Protein AF-A0A8B2U2T0-F1 (afdb_monomer)

Nearest 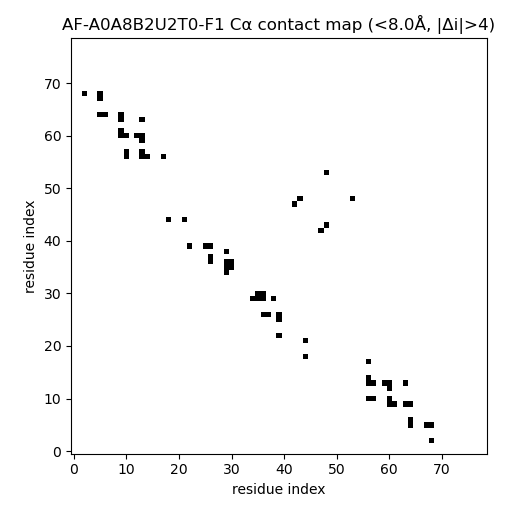PDB structures (foldseek):
  7vyi-assembly1_g  TM=4.516E-01  e=1.057E+00  Sus scrofa
  7zd6-assembly1_o  TM=4.540E-01  e=4.623E+00  Ovis aries
  7zdm-assembly1_o  TM=4.568E-01  e=9.091E+00  Ovis aries

Mean predicted aligned error: 5.34 Å

Radius of gyration: 16.82 Å; Cα contacts (8 Å, |Δi|>4): 36; chains: 1; bounding box: 48×22×39 Å

Solvent-accessible surface area (backbone atoms only — not comparable to full-atom values): 4489 Å² total; per-residue (Å²): 110,74,67,60,51,44,51,52,49,17,49,52,48,25,50,50,54,53,48,53,52,50,51,50,53,50,36,52,51,19,57,76,67,75,42,64,61,80,76,66,76,66,62,49,70,75,75,65,63,52,76,65,57,55,51,51,36,52,52,47,14,52,53,47,31,53,56,52,49,51,54,48,63,76,67,45,93,88,118

pLDDT: mean 88.66, std 8.51, range [53.31, 96.25]

Secondary structure (DSSP, 8-state):
-HHHHHHHHHHHHHHHHHHHHHHHHHHHHHHHTT--TT---HHHHHHS--HHHHHHHHHHHHHHHHHHHHHHHHT-TT-

Organism: NCBI:txid739

Sequence (79 aa):
MKVICLILFSLLSSVFVSFTMFLLAKFMYNIENNMPTFDIDLVSFFVQKTAKEIKMIIFLSVIIFVVFYMYYKKNDPLQ

Foldseek 3Di:
DVLVVLLVVLLVVLLVVLLVVLLVVQQVVCVVVVHDSPPDDPVCSVPVDDPVSVVSSVVSSVVSSVVVVVVCVVPPPVD

Structure (mmCIF, N/CA/C/O backbone):
data_AF-A0A8B2U2T0-F1
#
_entry.id   AF-A0A8B2U2T0-F1
#
loop_
_atom_site.group_PDB
_atom_site.id
_atom_site.type_symbol
_atom_site.label_atom_id
_atom_site.label_alt_id
_atom_site.label_comp_id
_atom_site.label_asym_id
_atom_site.label_entity_id
_atom_site.label_seq_id
_atom_site.pdbx_PDB_ins_code
_atom_site.Cartn_x
_atom_site.Cartn_y
_atom_site.Cartn_z
_atom_site.occupancy
_atom_site.B_iso_or_equiv
_atom_site.auth_seq_id
_atom_site.auth_comp_id
_atom_site.auth_asym_id
_atom_site.auth_atom_id
_atom_site.pdbx_PDB_model_num
ATOM 1 N N . MET A 1 1 ? 20.291 0.814 -8.663 1.00 62.97 1 MET A N 1
ATOM 2 C CA . MET A 1 1 ? 19.321 1.935 -8.675 1.00 62.97 1 MET A CA 1
ATOM 3 C C . MET A 1 1 ? 17.965 1.522 -9.243 1.00 62.97 1 MET A C 1
ATOM 5 O O . MET A 1 1 ? 17.022 1.459 -8.471 1.00 62.97 1 MET A O 1
ATOM 9 N N . LYS A 1 2 ? 17.852 1.151 -10.529 1.00 78.25 2 LYS A N 1
ATOM 10 C CA . LYS A 1 2 ? 16.551 0.904 -11.190 1.00 78.25 2 LYS A CA 1
ATOM 11 C C . LYS A 1 2 ? 15.650 -0.148 -10.509 1.00 78.25 2 LYS A C 1
ATOM 13 O O . LYS A 1 2 ? 14.470 0.105 -10.311 1.00 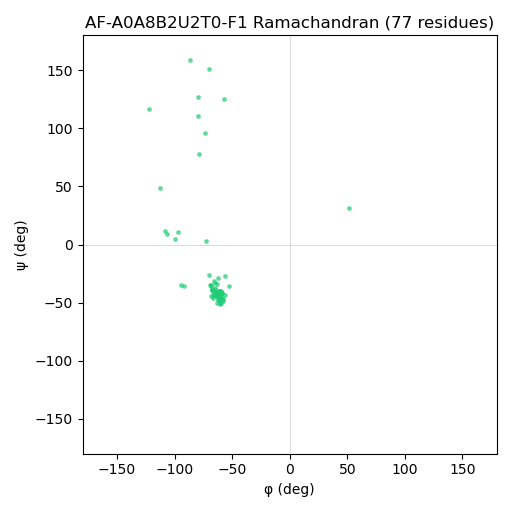78.25 2 LYS A O 1
ATOM 18 N N . VAL A 1 3 ? 16.205 -1.282 -10.065 1.00 85.94 3 VAL A N 1
ATOM 19 C CA . VAL A 1 3 ? 15.433 -2.329 -9.354 1.00 85.94 3 VAL A CA 1
ATOM 20 C C . VAL A 1 3 ? 14.951 -1.862 -7.975 1.00 85.94 3 VAL A C 1
ATOM 22 O O . VAL A 1 3 ? 13.820 -2.141 -7.596 1.00 85.94 3 VAL A O 1
ATOM 25 N N . ILE A 1 4 ? 15.768 -1.098 -7.244 1.00 89.12 4 ILE A N 1
ATOM 26 C CA . ILE A 1 4 ? 15.384 -0.530 -5.940 1.00 89.12 4 ILE A CA 1
ATOM 27 C C . ILE A 1 4 ? 14.215 0.446 -6.121 1.00 89.12 4 ILE A C 1
ATOM 29 O O . ILE A 1 4 ? 13.265 0.407 -5.346 1.00 89.12 4 ILE A O 1
ATOM 33 N N . CYS A 1 5 ? 14.235 1.262 -7.181 1.00 89.62 5 CYS A N 1
ATOM 34 C CA . CYS A 1 5 ? 13.112 2.136 -7.523 1.00 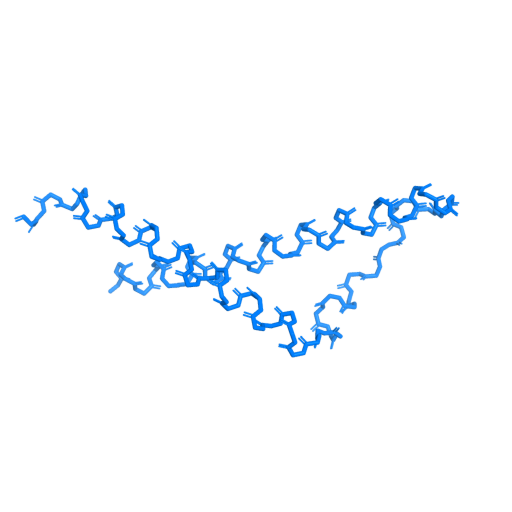89.62 5 CYS A CA 1
ATOM 35 C C . CYS A 1 5 ? 11.829 1.341 -7.801 1.00 89.62 5 CYS A C 1
ATOM 37 O O . CYS A 1 5 ? 10.772 1.742 -7.330 1.00 89.62 5 CYS A O 1
ATOM 39 N N . LEU A 1 6 ? 11.914 0.200 -8.495 1.00 91.81 6 LEU A N 1
ATOM 40 C CA . LEU A 1 6 ? 10.757 -0.675 -8.722 1.00 91.81 6 LEU A CA 1
ATOM 41 C C . LEU A 1 6 ? 10.210 -1.263 -7.417 1.00 91.81 6 LEU A C 1
ATOM 43 O O . LEU A 1 6 ? 8.995 -1.308 -7.236 1.00 91.81 6 LEU A O 1
ATOM 47 N N . ILE A 1 7 ? 11.081 -1.676 -6.493 1.00 93.44 7 ILE A N 1
ATOM 48 C CA . ILE A 1 7 ? 10.669 -2.191 -5.178 1.00 93.44 7 ILE A CA 1
ATOM 49 C C . ILE A 1 7 ? 9.949 -1.098 -4.379 1.00 93.44 7 ILE A C 1
ATOM 51 O O . ILE A 1 7 ? 8.835 -1.318 -3.906 1.00 93.44 7 ILE A O 1
ATOM 55 N N . LEU A 1 8 ? 10.549 0.092 -4.275 1.00 94.38 8 LEU A N 1
ATOM 56 C CA . LEU A 1 8 ? 9.957 1.230 -3.565 1.00 94.38 8 LEU A CA 1
ATOM 57 C C . LEU A 1 8 ? 8.625 1.652 -4.190 1.00 94.38 8 LEU A C 1
ATOM 59 O O . LEU A 1 8 ? 7.646 1.843 -3.476 1.00 94.38 8 LEU A O 1
ATOM 63 N N . PHE A 1 9 ? 8.568 1.735 -5.520 1.00 93.88 9 PHE A N 1
ATOM 64 C CA . PHE A 1 9 ? 7.345 2.045 -6.255 1.00 93.88 9 PHE A CA 1
ATOM 65 C C . PHE A 1 9 ? 6.239 1.023 -5.982 1.00 93.88 9 PHE A C 1
ATOM 67 O O . PHE A 1 9 ? 5.091 1.402 -5.758 1.00 93.88 9 PHE A O 1
ATOM 74 N N . SER A 1 10 ? 6.578 -0.265 -5.959 1.00 95.44 10 SER A N 1
ATOM 75 C CA . SER A 1 10 ? 5.605 -1.337 -5.733 1.00 95.44 10 SER A CA 1
ATOM 76 C C . SER A 1 10 ? 5.046 -1.318 -4.309 1.00 95.44 10 SER A C 1
ATOM 78 O O . SER A 1 10 ? 3.845 -1.506 -4.126 1.00 95.44 10 SER A O 1
ATOM 80 N N . LEU A 1 11 ? 5.893 -1.030 -3.314 1.00 95.00 11 LEU A N 1
ATOM 81 C CA . LEU A 1 11 ? 5.483 -0.843 -1.918 1.00 95.00 11 LEU A CA 1
ATOM 82 C C . LEU A 1 11 ? 4.612 0.408 -1.732 1.00 95.00 11 LEU A C 1
ATOM 84 O O . LEU A 1 11 ? 3.593 0.358 -1.052 1.00 95.00 11 LEU A O 1
ATOM 88 N N . LEU A 1 12 ? 4.981 1.535 -2.343 1.00 95.00 12 LEU A N 1
ATOM 89 C CA . LEU A 1 12 ? 4.192 2.770 -2.262 1.00 95.00 12 LEU A CA 1
ATOM 90 C C . LEU A 1 12 ? 2.830 2.609 -2.943 1.00 95.00 12 LEU A C 1
ATOM 92 O O . LEU A 1 12 ? 1.805 3.003 -2.389 1.00 95.00 12 LEU A O 1
ATOM 96 N N . SER A 1 13 ? 2.812 1.982 -4.119 1.00 95.50 13 SER A N 1
ATOM 97 C CA . SER A 1 13 ? 1.589 1.768 -4.893 1.00 95.50 13 SER A CA 1
ATOM 98 C C . SER A 1 13 ? 0.615 0.841 -4.172 1.00 95.50 13 SER A C 1
ATOM 100 O O . SER A 1 13 ? -0.582 1.108 -4.153 1.00 95.50 13 SER A O 1
ATOM 102 N N . SER A 1 14 ? 1.096 -0.226 -3.533 1.00 95.38 14 SER A N 1
ATOM 103 C CA . SER A 1 14 ? 0.231 -1.149 -2.790 1.00 95.38 14 SER A CA 1
ATOM 104 C C . SER A 1 14 ? -0.386 -0.505 -1.544 1.00 95.38 14 SER A C 1
ATOM 106 O O . SER A 1 14 ? -1.568 -0.724 -1.262 1.00 95.38 14 SER A O 1
ATOM 108 N N . VAL A 1 15 ? 0.375 0.327 -0.823 1.00 93.56 15 VAL A N 1
ATOM 109 C CA . VAL A 1 15 ? -0.136 1.123 0.302 1.00 93.56 15 VAL A CA 1
ATOM 110 C C . VAL A 1 15 ? -1.191 2.106 -0.195 1.00 93.56 15 VAL A C 1
ATOM 112 O O . VAL A 1 15 ? -2.258 2.194 0.409 1.00 93.56 15 VAL A O 1
ATOM 115 N N . PHE A 1 16 ? -0.939 2.780 -1.321 1.00 94.88 16 PHE A N 1
ATOM 116 C CA . PHE A 1 16 ? -1.887 3.718 -1.920 1.00 94.88 16 PHE A CA 1
ATOM 117 C C . PHE A 1 16 ? -3.194 3.034 -2.340 1.00 94.88 16 PHE A C 1
ATOM 119 O O . PHE A 1 16 ? -4.268 3.487 -1.960 1.00 94.88 16 PHE A O 1
ATOM 126 N N . 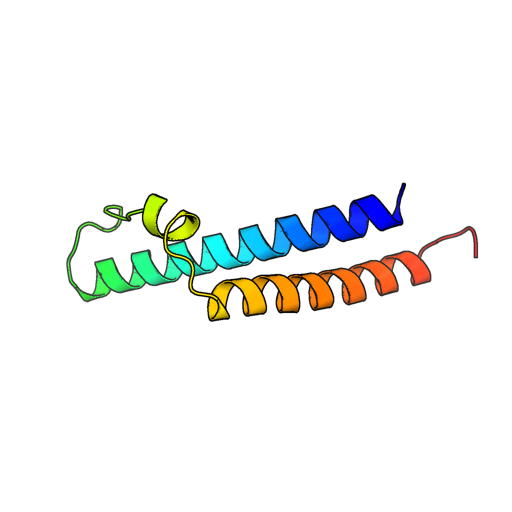VAL A 1 17 ? -3.118 1.897 -3.039 1.00 94.75 17 VAL A N 1
ATOM 127 C CA . VAL A 1 17 ? -4.299 1.098 -3.419 1.00 94.75 17 VAL A CA 1
ATOM 128 C C . VAL A 1 17 ? -5.074 0.625 -2.188 1.00 94.75 17 VAL A C 1
ATOM 130 O O . VAL A 1 17 ? -6.302 0.646 -2.161 1.00 94.75 17 VAL A O 1
ATOM 133 N N . SER A 1 18 ? -4.372 0.218 -1.133 1.00 93.44 18 SER A N 1
ATOM 134 C CA . SER A 1 18 ? -5.026 -0.208 0.108 1.00 93.44 18 SER A CA 1
ATOM 135 C C . SER A 1 18 ? -5.709 0.960 0.821 1.00 93.44 18 SER A C 1
ATOM 137 O O . SER A 1 18 ? -6.774 0.786 1.412 1.00 93.44 18 SER A O 1
ATOM 139 N N . PHE A 1 19 ? -5.120 2.153 0.750 1.00 92.75 19 PHE A N 1
ATOM 140 C CA . PHE A 1 19 ? -5.690 3.373 1.307 1.00 92.75 19 PHE A CA 1
ATOM 141 C C . PHE A 1 19 ? -6.945 3.819 0.549 1.00 92.75 19 PHE A C 1
ATOM 143 O O . PHE A 1 19 ? -7.960 4.112 1.177 1.00 92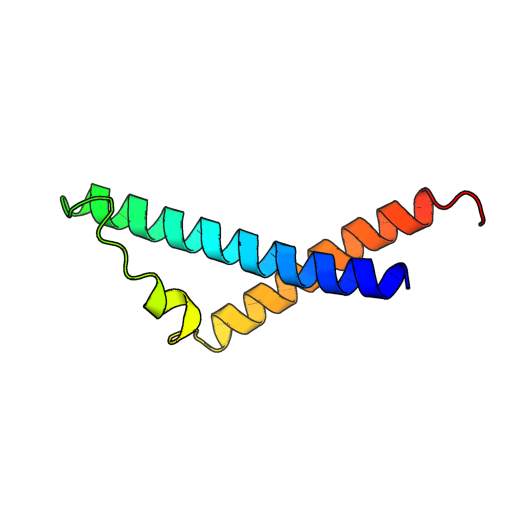.75 19 PHE A O 1
ATOM 150 N N . THR A 1 20 ? -6.934 3.797 -0.786 1.00 94.06 20 THR A N 1
ATOM 151 C CA . THR A 1 20 ? -8.123 4.149 -1.579 1.00 94.06 20 THR A CA 1
ATOM 152 C C . THR A 1 20 ? -9.271 3.168 -1.353 1.00 94.06 20 THR A C 1
ATOM 154 O O . THR A 1 20 ? -10.412 3.600 -1.209 1.00 94.06 20 THR A O 1
ATOM 157 N N . MET A 1 21 ? -8.985 1.867 -1.236 1.00 93.25 21 MET A N 1
ATOM 158 C CA . MET A 1 21 ? -10.005 0.863 -0.905 1.00 93.25 21 MET A CA 1
ATOM 159 C C . MET A 1 21 ? -10.586 1.061 0.498 1.00 93.25 21 MET A C 1
ATOM 161 O O . MET A 1 21 ? -11.789 0.899 0.688 1.00 93.25 21 MET A O 1
ATOM 165 N N . PHE A 1 22 ? -9.763 1.452 1.475 1.00 92.31 22 PHE A N 1
ATOM 166 C CA . PHE A 1 22 ? -10.243 1.815 2.810 1.00 92.31 22 PHE A CA 1
ATOM 167 C C . PHE A 1 22 ? -11.192 3.019 2.768 1.00 92.31 22 PHE A C 1
ATOM 169 O O . PHE A 1 22 ? -12.282 2.956 3.339 1.00 92.31 22 PHE A O 1
ATOM 176 N N . LEU A 1 23 ? -10.803 4.087 2.063 1.00 93.31 23 LEU A N 1
ATOM 177 C CA . LEU A 1 23 ? -11.648 5.270 1.893 1.00 93.31 23 LEU A CA 1
ATOM 178 C C . LEU A 1 23 ? -12.972 4.908 1.227 1.00 93.31 23 LEU A C 1
ATOM 180 O O . LEU A 1 23 ? -14.025 5.313 1.708 1.00 93.31 23 LEU A O 1
ATOM 184 N N . LEU A 1 24 ? -12.923 4.105 0.162 1.00 94.12 24 LEU A N 1
ATOM 185 C CA . LEU A 1 24 ? -14.112 3.659 -0.553 1.00 94.12 24 LEU A CA 1
ATOM 186 C C . LEU A 1 24 ? -15.052 2.863 0.360 1.00 94.12 24 LEU A C 1
ATOM 188 O O . LEU A 1 24 ? -16.249 3.134 0.388 1.00 94.12 24 LEU A O 1
ATOM 192 N N . ALA A 1 25 ? -14.514 1.928 1.147 1.00 91.94 25 ALA A N 1
ATOM 193 C CA . ALA A 1 25 ? -15.306 1.133 2.079 1.00 91.94 25 ALA A CA 1
ATOM 194 C C . ALA A 1 25 ? -15.993 2.004 3.144 1.00 91.94 25 ALA A C 1
ATOM 196 O O . ALA A 1 25 ? -17.177 1.821 3.419 1.00 91.94 25 ALA A O 1
ATOM 197 N N . LYS A 1 26 ? -15.275 2.979 3.716 1.00 92.56 26 LYS A N 1
ATOM 198 C CA . LYS A 1 26 ? -15.837 3.918 4.701 1.00 92.56 26 LYS A CA 1
ATOM 199 C C . LYS A 1 26 ? -16.879 4.845 4.088 1.00 92.56 26 LYS A C 1
ATOM 201 O O . LYS A 1 26 ? -17.927 5.057 4.684 1.00 92.56 26 LYS A O 1
ATOM 206 N N . PHE A 1 27 ? -16.625 5.332 2.880 1.00 92.94 27 PHE A N 1
ATOM 207 C CA . PHE A 1 27 ? -17.562 6.164 2.139 1.00 92.94 27 PHE A CA 1
ATOM 208 C C . PHE A 1 27 ? -18.880 5.424 1.876 1.00 92.94 27 PHE A C 1
ATOM 210 O O . PHE A 1 27 ? -19.951 5.941 2.186 1.00 92.94 27 PHE A O 1
ATOM 217 N N . MET A 1 28 ? -18.804 4.185 1.377 1.00 93.81 28 MET A N 1
ATOM 218 C CA . MET A 1 28 ? -19.982 3.341 1.151 1.00 93.81 28 MET A CA 1
ATOM 219 C C . MET A 1 28 ? -20.729 3.042 2.455 1.00 93.81 28 MET A C 1
ATOM 221 O O . MET A 1 28 ? -21.948 3.183 2.500 1.00 93.81 28 MET A O 1
ATOM 225 N N . TYR A 1 29 ? -20.001 2.700 3.522 1.00 93.38 29 TYR A N 1
ATOM 226 C CA . TYR A 1 29 ? -20.583 2.437 4.838 1.00 93.38 29 TYR A CA 1
ATOM 227 C C . TYR A 1 29 ? -21.328 3.656 5.399 1.00 93.38 29 TYR A C 1
ATOM 229 O O . TYR A 1 29 ? -22.434 3.518 5.919 1.00 93.38 29 TYR A O 1
ATOM 237 N N . ASN A 1 30 ? -20.757 4.857 5.285 1.00 93.56 30 ASN A N 1
ATOM 238 C CA . ASN A 1 30 ? -21.400 6.069 5.790 1.00 93.56 30 ASN A CA 1
ATOM 239 C C . ASN A 1 30 ? -22.677 6.396 5.000 1.00 93.56 30 ASN A C 1
ATOM 241 O O . ASN A 1 30 ? -23.677 6.767 5.611 1.00 93.56 30 ASN A O 1
ATOM 245 N N . ILE A 1 31 ? -22.671 6.201 3.673 1.00 92.56 31 ILE A N 1
ATOM 246 C CA . ILE A 1 31 ? -23.867 6.363 2.826 1.00 92.56 31 ILE A CA 1
ATOM 247 C C . ILE A 1 31 ? -24.970 5.394 3.251 1.00 92.56 31 ILE A C 1
ATOM 249 O O . ILE A 1 31 ? -26.108 5.812 3.438 1.00 92.56 31 ILE A O 1
ATOM 253 N N . GLU A 1 32 ? -24.638 4.114 3.423 1.00 94.88 32 GLU A N 1
ATOM 254 C CA . GLU A 1 32 ? -25.613 3.078 3.776 1.00 94.88 32 GLU A CA 1
ATOM 255 C C . GLU A 1 32 ? -26.264 3.330 5.145 1.00 94.88 32 GLU A C 1
ATOM 257 O O . GLU A 1 32 ? -27.451 3.069 5.331 1.00 94.88 32 GLU A O 1
ATOM 262 N N . ASN A 1 33 ? -25.513 3.900 6.088 1.00 94.06 33 ASN A N 1
ATOM 263 C CA . ASN A 1 33 ? -25.978 4.147 7.452 1.00 94.06 33 ASN A CA 1
ATOM 264 C C . ASN A 1 33 ? -26.494 5.576 7.697 1.00 94.06 33 ASN A C 1
ATOM 266 O O . ASN A 1 33 ? -26.709 5.947 8.850 1.00 94.06 33 ASN A O 1
ATOM 270 N N . ASN A 1 34 ? -26.686 6.391 6.650 1.00 90.56 34 ASN A N 1
ATOM 271 C CA . ASN A 1 34 ? -27.061 7.811 6.763 1.00 90.56 34 ASN A CA 1
ATOM 272 C C . ASN A 1 34 ? -26.144 8.627 7.704 1.00 90.56 34 ASN A C 1
ATOM 274 O O . ASN A 1 34 ? -26.586 9.576 8.354 1.00 90.56 34 ASN A O 1
ATOM 278 N N . MET A 1 35 ? -24.862 8.264 7.790 1.00 91.81 35 MET A N 1
ATOM 279 C CA . MET A 1 35 ? -23.849 9.032 8.518 1.00 91.81 35 MET A CA 1
ATOM 280 C C . MET A 1 35 ? -23.242 10.110 7.607 1.00 91.81 35 MET A C 1
ATOM 282 O O . MET A 1 35 ? -23.284 9.975 6.379 1.00 91.81 35 MET A O 1
ATOM 286 N N . PRO A 1 36 ? -22.630 11.175 8.159 1.00 90.06 36 PRO A N 1
ATOM 287 C CA . PRO A 1 36 ? -21.942 12.168 7.344 1.00 90.06 36 PRO A CA 1
ATOM 288 C C . PRO A 1 36 ? -20.853 11.513 6.487 1.00 90.06 36 PRO A C 1
ATOM 290 O O . PRO A 1 36 ? -19.957 10.828 6.978 1.00 90.06 36 PRO A O 1
ATOM 293 N N . THR A 1 37 ? -20.912 11.731 5.177 1.00 84.31 37 THR A N 1
ATOM 294 C CA . THR A 1 37 ? -20.095 10.988 4.207 1.00 84.31 37 THR A CA 1
ATOM 295 C C . THR A 1 37 ? -18.586 11.184 4.396 1.00 84.31 37 THR A C 1
ATOM 297 O O . THR A 1 37 ? -17.801 10.289 4.101 1.00 84.31 37 THR A O 1
ATOM 300 N N . PHE A 1 38 ? -18.182 12.344 4.919 1.00 84.50 38 PHE A N 1
ATOM 301 C CA . PHE A 1 38 ? -16.781 12.707 5.152 1.00 84.50 38 PHE A CA 1
ATOM 302 C C . PHE A 1 38 ? -16.330 12.528 6.605 1.00 84.50 38 PHE A C 1
ATOM 304 O O . PHE A 1 38 ? -15.192 12.863 6.928 1.00 84.50 38 PHE A O 1
ATOM 311 N N . ASP A 1 39 ? -17.188 11.986 7.472 1.00 86.56 39 ASP A N 1
ATOM 312 C CA . ASP A 1 39 ? -16.803 11.597 8.828 1.00 86.56 39 ASP A CA 1
ATOM 313 C C . ASP A 1 39 ? -16.062 10.252 8.783 1.00 86.56 39 ASP A C 1
ATOM 315 O O . ASP A 1 39 ? -16.628 9.171 8.964 1.00 86.56 39 ASP A O 1
ATOM 319 N N . ILE A 1 40 ? -14.789 10.323 8.388 1.00 88.00 40 ILE A N 1
ATOM 320 C CA . ILE A 1 40 ? -13.912 9.172 8.183 1.00 88.00 40 ILE A CA 1
ATOM 321 C C . ILE A 1 40 ? -12.686 9.328 9.078 1.00 88.00 40 ILE A C 1
ATOM 323 O O . ILE A 1 40 ? -11.854 10.212 8.872 1.00 88.00 40 ILE A O 1
ATOM 327 N N . ASP A 1 41 ? -12.522 8.408 10.028 1.00 87.81 41 ASP A N 1
ATOM 328 C CA . ASP A 1 41 ? -11.309 8.326 10.840 1.00 87.81 41 ASP A CA 1
ATOM 329 C C . ASP A 1 41 ? -10.134 7.764 10.023 1.00 87.81 41 ASP A C 1
ATOM 331 O O . ASP A 1 41 ? -9.953 6.550 9.891 1.00 87.81 41 ASP A O 1
ATOM 335 N N . LEU A 1 42 ? -9.311 8.663 9.486 1.00 86.50 42 LEU A N 1
ATOM 336 C CA . LEU A 1 42 ? -8.099 8.325 8.738 1.00 86.50 42 LEU A CA 1
ATOM 337 C C . LEU A 1 42 ? -6.990 7.743 9.624 1.00 86.50 42 LEU A C 1
ATOM 339 O O . LEU A 1 42 ? -6.148 6.993 9.129 1.00 86.50 42 LEU A O 1
ATOM 343 N N . VAL A 1 43 ? -6.971 8.071 10.920 1.00 86.44 43 VAL A N 1
ATOM 344 C CA . VAL A 1 43 ? -5.928 7.622 11.855 1.00 86.44 43 VAL A CA 1
ATOM 345 C C . VAL A 1 43 ? -6.042 6.118 12.081 1.00 86.44 43 VAL A C 1
ATOM 347 O O . VAL A 1 43 ? -5.019 5.425 12.132 1.00 86.44 43 VAL A O 1
ATOM 350 N N . SER A 1 44 ? -7.272 5.591 12.108 1.00 84.62 44 SER A N 1
ATOM 351 C CA . SER A 1 44 ? -7.532 4.150 12.214 1.00 84.62 44 SER A CA 1
ATOM 352 C C . SER A 1 44 ? -6.795 3.325 11.152 1.00 84.62 44 SER A C 1
ATOM 354 O O . SER A 1 44 ? -6.270 2.256 11.465 1.00 84.62 44 SER A O 1
ATOM 356 N N . PHE A 1 45 ? -6.644 3.845 9.926 1.00 85.12 45 PHE A N 1
ATOM 357 C CA . PHE A 1 45 ? -5.937 3.146 8.851 1.00 85.12 45 PHE A CA 1
ATOM 358 C C . PHE A 1 45 ? -4.446 2.946 9.140 1.00 85.12 45 PHE A C 1
ATOM 360 O O . PHE A 1 45 ? -3.878 1.953 8.689 1.00 85.12 45 PHE A O 1
ATOM 367 N N . PHE A 1 46 ? -3.803 3.878 9.848 1.00 81.50 46 PHE A N 1
ATOM 368 C CA . PHE A 1 46 ? -2.363 3.834 10.120 1.00 81.50 46 PHE A CA 1
ATOM 369 C C . PHE A 1 46 ? -2.036 3.179 11.461 1.00 81.50 46 PHE A C 1
ATOM 371 O O . PHE A 1 46 ? -1.018 2.500 11.573 1.00 81.50 46 PHE A O 1
ATOM 378 N N . VAL A 1 47 ? -2.893 3.366 12.467 1.00 82.88 47 VAL A N 1
ATOM 379 C CA . VAL A 1 47 ? -2.631 2.912 13.840 1.00 82.88 47 VAL A CA 1
ATOM 380 C C . VAL A 1 47 ? -3.177 1.508 14.093 1.00 82.88 47 VAL A C 1
ATOM 382 O O . VAL A 1 47 ? -2.546 0.721 14.794 1.00 82.88 47 VAL A O 1
ATOM 385 N N . GLN A 1 48 ? -4.325 1.163 13.508 1.00 76.62 48 GLN A N 1
ATOM 386 C CA . GLN A 1 48 ? -5.045 -0.079 13.802 1.00 76.62 48 GLN A CA 1
ATOM 387 C C . GLN A 1 48 ? -5.047 -1.044 12.612 1.00 76.62 48 GLN A C 1
ATOM 389 O O . GLN A 1 48 ? -6.082 -1.595 12.244 1.00 76.62 48 GLN A O 1
ATOM 394 N N . LYS A 1 49 ? -3.879 -1.288 12.005 1.00 78.12 49 LYS A N 1
ATOM 395 C CA . LYS A 1 49 ? -3.763 -2.338 10.983 1.00 78.12 49 LYS A CA 1
ATOM 396 C C . LYS A 1 49 ? -3.640 -3.711 11.610 1.00 78.12 49 LYS A C 1
ATOM 398 O O . LYS A 1 49 ? -2.724 -3.987 12.385 1.00 78.12 49 LYS A O 1
ATOM 403 N N . THR A 1 50 ? -4.506 -4.621 11.186 1.00 81.31 50 THR A N 1
ATOM 404 C CA . THR A 1 50 ? -4.357 -6.032 11.534 1.00 81.31 50 THR A CA 1
ATOM 405 C C . THR A 1 50 ? -3.147 -6.644 10.818 1.00 81.31 50 THR A C 1
ATOM 407 O O . THR A 1 50 ? -2.801 -6.278 9.692 1.00 81.31 50 THR A O 1
ATOM 410 N N . ALA A 1 51 ? -2.522 -7.660 11.424 1.00 86.44 51 ALA A N 1
ATOM 411 C CA . ALA A 1 51 ? -1.440 -8.412 10.776 1.00 86.44 51 ALA A CA 1
ATOM 412 C C . ALA A 1 51 ? -1.868 -9.015 9.420 1.00 86.44 51 ALA A C 1
ATOM 414 O O . ALA A 1 51 ? -1.041 -9.213 8.530 1.00 86.44 51 ALA A O 1
ATOM 415 N N . LYS A 1 52 ? -3.168 -9.292 9.246 1.00 85.62 52 LYS A N 1
ATOM 416 C CA . LYS A 1 52 ? -3.755 -9.763 7.987 1.00 85.62 52 LYS A CA 1
ATOM 417 C C . LYS A 1 52 ? -3.694 -8.692 6.894 1.00 85.62 52 LYS A C 1
ATOM 419 O O . LYS A 1 52 ? -3.272 -9.002 5.784 1.00 85.62 52 LYS A O 1
ATOM 424 N N . GLU A 1 53 ? -4.059 -7.450 7.195 1.00 86.19 53 GLU A N 1
ATOM 425 C CA . GLU A 1 53 ? -3.985 -6.339 6.234 1.00 86.19 53 GLU A CA 1
ATOM 426 C C . GLU A 1 53 ? -2.553 -6.052 5.793 1.00 86.19 53 GLU A C 1
ATOM 428 O O . GLU A 1 53 ? -2.299 -5.869 4.606 1.00 86.19 53 GLU A O 1
ATOM 433 N N . ILE A 1 54 ? -1.601 -6.079 6.728 1.00 89.19 54 ILE A N 1
ATOM 434 C CA . ILE A 1 54 ? -0.182 -5.882 6.408 1.00 89.19 54 ILE A CA 1
ATOM 435 C C . ILE A 1 54 ? 0.302 -6.972 5.441 1.00 89.19 54 ILE A C 1
ATOM 437 O O . ILE A 1 54 ? 0.946 -6.667 4.437 1.00 89.19 54 ILE A O 1
ATOM 441 N N . LYS A 1 55 ? -0.065 -8.239 5.683 1.00 91.62 55 LYS A N 1
ATOM 442 C CA . LYS A 1 55 ? 0.249 -9.348 4.766 1.00 91.62 55 LYS A CA 1
ATOM 443 C C . LYS A 1 55 ? -0.360 -9.143 3.378 1.00 91.62 55 LYS A C 1
ATOM 445 O O . LYS A 1 55 ? 0.313 -9.418 2.389 1.00 91.62 55 LYS A O 1
ATOM 450 N N . MET A 1 56 ? -1.590 -8.633 3.294 1.00 90.88 56 MET A N 1
ATOM 451 C CA . MET A 1 56 ? -2.241 -8.328 2.013 1.00 90.88 56 MET A CA 1
ATOM 452 C C . MET A 1 56 ? -1.522 -7.206 1.253 1.00 90.88 56 MET A C 1
ATOM 454 O O . MET A 1 56 ? -1.306 -7.340 0.050 1.00 90.88 56 MET A O 1
ATOM 458 N N . ILE A 1 57 ? -1.084 -6.144 1.941 1.00 93.38 57 ILE A N 1
ATOM 459 C CA . ILE A 1 57 ? -0.296 -5.055 1.338 1.00 93.38 57 ILE A CA 1
ATOM 460 C C . ILE A 1 57 ? 1.022 -5.598 0.777 1.00 93.38 57 ILE A C 1
ATOM 462 O O . ILE A 1 57 ? 1.380 -5.304 -0.365 1.00 93.38 57 ILE A O 1
ATOM 466 N N . ILE A 1 58 ? 1.739 -6.424 1.544 1.00 94.06 58 ILE A N 1
ATOM 467 C CA . ILE A 1 58 ? 2.999 -7.036 1.099 1.00 94.06 58 ILE A CA 1
ATOM 468 C C . ILE A 1 58 ? 2.754 -7.942 -0.112 1.00 94.06 58 ILE A C 1
ATOM 470 O O . ILE A 1 58 ? 3.462 -7.830 -1.109 1.00 94.06 58 ILE A O 1
ATOM 474 N N . PHE A 1 59 ? 1.727 -8.793 -0.065 1.00 95.56 59 PHE A N 1
ATOM 475 C CA . PHE A 1 59 ? 1.370 -9.673 -1.177 1.00 95.56 59 PHE A CA 1
ATOM 476 C C . PHE A 1 59 ? 1.061 -8.886 -2.459 1.00 95.56 59 PHE A C 1
ATOM 478 O O . PHE A 1 59 ? 1.615 -9.181 -3.518 1.00 95.56 59 PHE A O 1
ATOM 485 N N . LEU A 1 60 ? 0.255 -7.828 -2.352 1.00 95.25 60 LEU A N 1
ATOM 486 C CA . LEU A 1 60 ? -0.044 -6.934 -3.469 1.00 95.25 60 LEU A CA 1
ATOM 487 C C . LEU A 1 60 ? 1.222 -6.245 -3.999 1.00 95.25 60 LEU A C 1
ATOM 489 O O . LEU A 1 60 ? 1.409 -6.147 -5.210 1.00 95.25 60 LEU A O 1
ATOM 493 N N . SER A 1 61 ? 2.121 -5.824 -3.105 1.00 95.81 61 SER A N 1
ATOM 494 C CA . SER A 1 61 ? 3.413 -5.232 -3.481 1.00 95.81 61 SER A CA 1
ATOM 495 C C . SER A 1 61 ? 4.248 -6.191 -4.325 1.00 95.81 61 SER A C 1
ATOM 497 O O . SER A 1 61 ? 4.846 -5.772 -5.310 1.00 95.81 61 SER A O 1
ATOM 499 N N . VAL A 1 62 ? 4.277 -7.479 -3.965 1.00 96.25 62 VAL A N 1
ATOM 500 C CA . VAL A 1 62 ? 5.010 -8.507 -4.719 1.00 96.25 62 VAL A CA 1
ATOM 501 C C . VAL A 1 62 ? 4.408 -8.692 -6.111 1.00 96.25 62 VAL A C 1
ATOM 503 O O . VAL A 1 62 ? 5.156 -8.742 -7.083 1.00 96.25 62 VAL A O 1
ATOM 506 N N . ILE A 1 63 ? 3.077 -8.731 -6.234 1.00 96.00 63 ILE A N 1
ATOM 507 C CA . ILE A 1 63 ? 2.406 -8.832 -7.541 1.00 96.00 63 ILE A CA 1
ATOM 508 C C . ILE A 1 63 ? 2.767 -7.637 -8.427 1.00 96.00 63 ILE A C 1
ATOM 510 O O . ILE A 1 63 ? 3.203 -7.825 -9.563 1.00 96.00 63 ILE A O 1
ATOM 514 N N . ILE A 1 64 ? 2.627 -6.415 -7.902 1.00 94.62 64 ILE A N 1
ATOM 515 C CA . ILE A 1 64 ? 2.961 -5.184 -8.631 1.00 94.62 64 ILE A CA 1
ATOM 516 C C . ILE A 1 64 ? 4.431 -5.222 -9.057 1.00 94.62 64 ILE A C 1
ATOM 518 O O . ILE A 1 64 ? 4.738 -5.004 -10.229 1.00 94.62 64 ILE A O 1
ATOM 522 N N . PHE A 1 65 ? 5.332 -5.587 -8.145 1.00 95.69 65 PHE A N 1
ATOM 523 C CA . PHE A 1 65 ? 6.753 -5.693 -8.447 1.00 95.69 65 PHE A CA 1
ATOM 524 C C . PHE A 1 65 ? 7.028 -6.671 -9.587 1.00 95.69 65 PHE A C 1
ATOM 526 O O . PHE A 1 65 ? 7.733 -6.309 -10.522 1.00 95.69 65 PHE A O 1
ATOM 533 N N . VAL A 1 66 ? 6.459 -7.879 -9.551 1.00 94.81 66 VAL A N 1
ATOM 534 C CA . VAL A 1 66 ? 6.669 -8.889 -10.599 1.00 94.81 66 VAL A CA 1
ATOM 535 C C . VAL A 1 66 ? 6.189 -8.380 -11.956 1.00 94.81 66 VAL A C 1
ATOM 537 O O . VAL A 1 66 ? 6.931 -8.475 -12.933 1.00 94.81 66 VAL A O 1
ATOM 540 N N . VAL A 1 67 ? 4.992 -7.791 -12.020 1.00 93.88 67 VAL A N 1
ATOM 541 C CA . VAL A 1 67 ? 4.427 -7.256 -13.269 1.00 93.88 67 VAL A CA 1
ATOM 542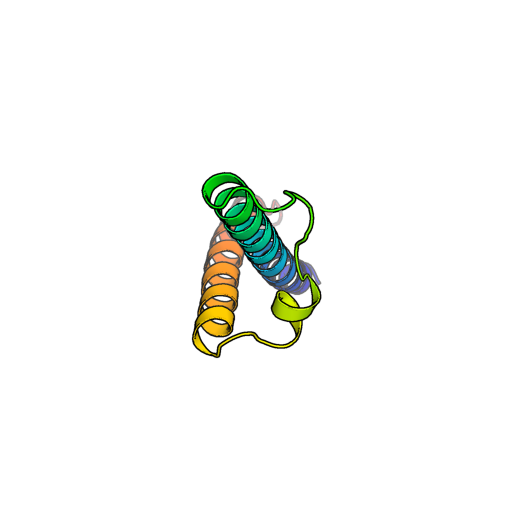 C C . VAL A 1 67 ? 5.325 -6.165 -13.851 1.00 93.88 67 VAL A C 1
ATOM 544 O O . VAL A 1 67 ? 5.718 -6.235 -15.019 1.00 93.88 67 VAL A O 1
ATOM 547 N N . PHE A 1 68 ? 5.704 -5.179 -13.037 1.00 90.94 68 PHE A N 1
ATOM 548 C CA . PHE A 1 68 ? 6.547 -4.075 -13.492 1.00 90.94 68 PHE A CA 1
ATOM 549 C C . PHE A 1 68 ? 7.980 -4.513 -13.794 1.00 90.94 68 PHE A C 1
ATOM 551 O O . PHE A 1 68 ? 8.584 -4.012 -14.738 1.00 90.94 68 PHE A O 1
ATOM 558 N N . TYR A 1 69 ? 8.520 -5.470 -13.044 1.00 91.56 69 TYR A N 1
ATOM 559 C CA . TYR A 1 69 ? 9.839 -6.034 -13.298 1.00 91.56 69 TYR A CA 1
ATOM 560 C C . TYR A 1 69 ? 9.878 -6.800 -14.623 1.00 91.56 69 TYR A C 1
ATOM 562 O O . TYR A 1 69 ? 10.810 -6.618 -15.405 1.00 91.56 69 TYR A O 1
ATOM 570 N N . MET A 1 70 ? 8.853 -7.605 -14.922 1.00 91.31 70 MET A N 1
ATOM 571 C CA . MET A 1 70 ? 8.738 -8.292 -16.212 1.00 91.31 70 MET A CA 1
ATOM 572 C C . MET A 1 70 ? 8.609 -7.306 -17.373 1.00 91.31 70 MET A C 1
ATOM 574 O O . MET A 1 70 ? 9.283 -7.468 -18.390 1.00 91.31 70 MET A O 1
ATOM 578 N N . TYR A 1 71 ? 7.776 -6.273 -17.215 1.00 88.94 71 TYR A N 1
ATOM 579 C CA . TYR A 1 71 ? 7.639 -5.213 -18.210 1.00 88.94 71 TYR A CA 1
ATOM 580 C C . TYR A 1 71 ? 8.961 -4.474 -18.433 1.00 88.94 71 TYR A C 1
ATOM 582 O O . TYR A 1 71 ? 9.362 -4.256 -19.574 1.00 88.94 71 TYR A O 1
ATOM 590 N N . TYR A 1 72 ? 9.660 -4.128 -17.352 1.00 85.50 72 TYR A N 1
ATOM 591 C CA . TYR A 1 72 ? 10.961 -3.478 -17.417 1.00 85.50 72 TYR A CA 1
ATOM 592 C C . TYR A 1 72 ? 11.977 -4.359 -18.152 1.00 85.50 72 TYR A C 1
ATOM 594 O O . TYR A 1 72 ? 12.600 -3.901 -19.100 1.00 85.50 72 TYR A O 1
ATOM 602 N N . LYS A 1 73 ? 12.091 -5.639 -17.773 1.00 85.88 73 LYS A N 1
ATOM 603 C CA . LYS A 1 73 ? 13.027 -6.587 -18.391 1.00 85.88 73 LYS A CA 1
ATOM 604 C C . LYS A 1 73 ? 12.779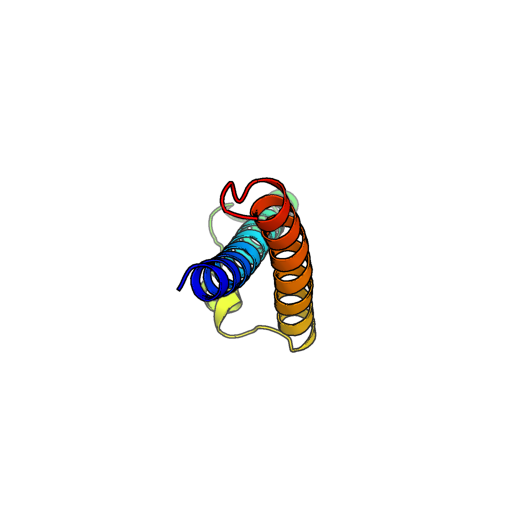 -6.752 -19.891 1.00 85.88 73 LYS A C 1
ATOM 606 O O . LYS A 1 73 ? 13.727 -6.804 -20.657 1.00 85.88 73 LYS A O 1
ATOM 611 N N . LYS A 1 74 ? 11.514 -6.825 -20.318 1.00 87.00 74 LYS A N 1
ATOM 612 C CA . LYS A 1 74 ? 11.157 -6.967 -21.738 1.00 87.00 74 LYS A CA 1
ATOM 613 C C . LYS A 1 74 ? 11.547 -5.745 -22.580 1.00 87.00 74 LYS A C 1
ATOM 615 O O . LYS A 1 74 ? 11.802 -5.896 -23.768 1.00 87.00 74 LYS A O 1
ATOM 620 N N . ASN A 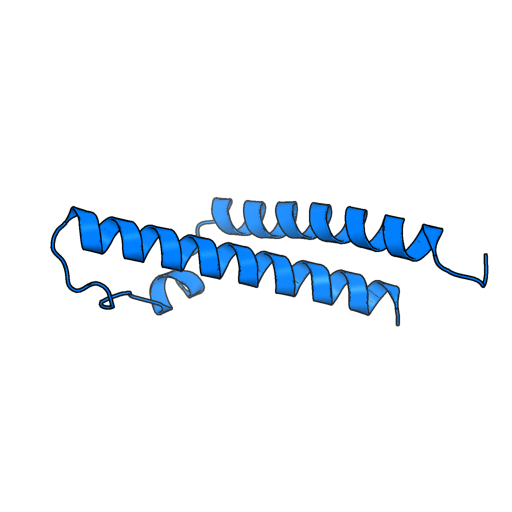1 75 ? 11.536 -4.556 -21.983 1.00 80.75 75 ASN A N 1
ATOM 621 C CA . ASN A 1 75 ? 11.729 -3.288 -22.684 1.00 80.75 75 ASN A CA 1
ATOM 622 C C . ASN A 1 75 ? 13.084 -2.632 -22.377 1.00 80.75 75 ASN A C 1
ATOM 624 O O . ASN A 1 75 ? 13.254 -1.457 -22.691 1.00 80.75 75 ASN A O 1
ATOM 628 N N . ASP A 1 76 ? 14.024 -3.337 -21.739 1.00 75.88 76 ASP A N 1
ATOM 629 C CA . ASP A 1 76 ? 15.373 -2.818 -21.510 1.00 75.88 76 ASP A CA 1
ATOM 630 C C . ASP A 1 76 ? 16.191 -2.989 -22.805 1.00 75.88 76 ASP A C 1
ATOM 632 O O . ASP A 1 76 ? 16.492 -4.122 -23.176 1.00 75.88 76 ASP A O 1
ATOM 636 N N . PRO A 1 77 ? 16.546 -1.903 -23.521 1.00 59.22 77 PRO A N 1
ATOM 637 C CA . PRO A 1 77 ? 17.234 -1.980 -24.813 1.00 59.22 77 PRO A CA 1
ATOM 638 C C . PRO A 1 77 ? 18.714 -2.398 -24.704 1.00 59.22 77 PRO A C 1
ATOM 640 O O . PRO A 1 77 ? 19.426 -2.381 -25.704 1.00 59.22 77 PRO A O 1
ATOM 643 N N . LEU A 1 78 ? 19.196 -2.705 -23.494 1.00 60.09 78 LEU A N 1
ATOM 644 C CA . LEU A 1 78 ? 20.572 -3.118 -23.192 1.00 60.09 78 LEU A CA 1
ATOM 645 C C . LEU A 1 78 ? 20.703 -4.622 -22.859 1.00 60.09 78 LEU A C 1
ATOM 647 O O . LEU A 1 78 ? 21.771 -5.041 -22.408 1.00 60.09 78 LEU A O 1
ATOM 651 N N . GLN A 1 79 ? 19.642 -5.416 -23.052 1.00 53.31 79 GLN A N 1
ATOM 652 C CA . GLN A 1 79 ? 19.699 -6.887 -23.133 1.00 53.31 79 GLN A CA 1
ATOM 653 C C . GLN A 1 79 ? 19.657 -7.342 -24.588 1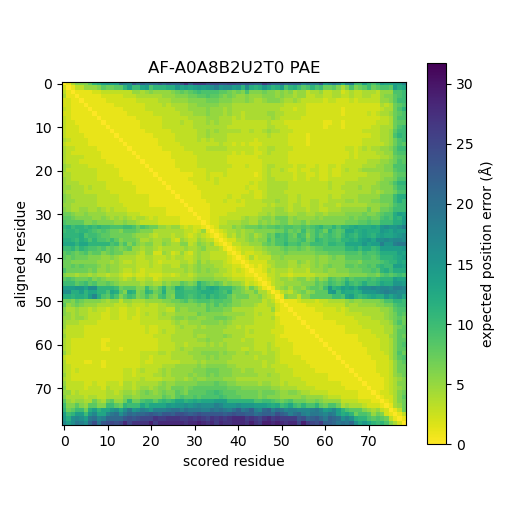.00 53.31 79 GLN A C 1
ATOM 655 O O . GLN A 1 79 ? 20.358 -8.335 -24.884 1.00 53.31 79 GLN A O 1
#